Protein AF-A0A526VHF9-F1 (afdb_monomer_lite)

Radius of gyration: 18.95 Å; chains: 1; bounding box: 45×17×46 Å

Structure (mmCIF, N/CA/C/O backbone):
data_AF-A0A526VHF9-F1
#
_entry.id   AF-A0A526VHF9-F1
#
loop_
_atom_site.group_PDB
_atom_site.id
_atom_site.type_symbol
_atom_site.label_atom_id
_atom_site.label_alt_id
_atom_site.label_comp_id
_atom_site.label_asym_id
_atom_site.label_entity_id
_atom_site.label_seq_id
_atom_site.pdbx_PDB_ins_code
_atom_site.Cartn_x
_atom_site.Cartn_y
_atom_site.Cartn_z
_atom_site.occupancy
_atom_site.B_iso_or_equi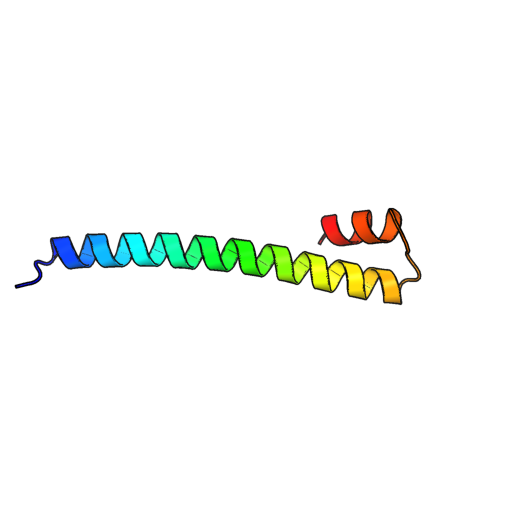v
_atom_site.auth_seq_id
_atom_site.auth_comp_id
_atom_site.auth_asym_id
_atom_site.auth_atom_id
_atom_site.pdbx_PDB_model_num
ATOM 1 N N . MET A 1 1 ? 28.546 -12.889 -25.399 1.00 53.47 1 MET A N 1
ATOM 2 C CA . MET A 1 1 ? 28.810 -11.600 -24.722 1.00 53.47 1 MET A CA 1
ATOM 3 C C . MET A 1 1 ? 27.472 -10.932 -24.469 1.00 53.47 1 MET A C 1
ATOM 5 O O . MET A 1 1 ? 26.653 -10.980 -25.373 1.00 53.47 1 MET A O 1
ATOM 9 N N . SER A 1 2 ? 27.235 -10.365 -23.284 1.00 70.19 2 SER A N 1
ATOM 10 C CA . SER A 1 2 ? 26.053 -9.521 -23.054 1.00 70.19 2 SER A CA 1
ATOM 11 C C . SER A 1 2 ? 26.307 -8.167 -23.713 1.00 70.19 2 SER A C 1
ATOM 13 O O . SER A 1 2 ? 27.315 -7.518 -23.427 1.00 70.19 2 SER A O 1
ATOM 15 N N . SER A 1 3 ? 25.443 -7.794 -24.650 1.00 90.06 3 SER A N 1
ATOM 16 C CA . SER A 1 3 ? 25.470 -6.489 -25.303 1.00 90.06 3 SER A CA 1
ATOM 17 C C . SER A 1 3 ? 24.969 -5.400 -24.348 1.00 90.06 3 SER A C 1
ATOM 19 O O . SER A 1 3 ? 24.325 -5.686 -23.337 1.00 90.06 3 SER A O 1
ATOM 21 N N . MET A 1 4 ? 25.237 -4.128 -24.663 1.00 91.56 4 MET A N 1
ATOM 22 C CA . MET A 1 4 ? 24.667 -3.017 -23.886 1.00 91.56 4 MET A CA 1
ATOM 23 C C . MET A 1 4 ? 23.131 -3.040 -23.894 1.00 91.56 4 MET A C 1
ATOM 25 O O . MET A 1 4 ? 22.526 -2.718 -22.877 1.00 91.56 4 MET A O 1
ATOM 29 N N . LYS A 1 5 ? 22.521 -3.526 -24.982 1.00 92.56 5 LYS A N 1
ATOM 30 C CA . LYS A 1 5 ? 21.073 -3.717 -25.095 1.00 92.56 5 LYS A CA 1
ATOM 31 C C . LYS A 1 5 ? 20.540 -4.762 -24.106 1.00 92.56 5 LYS A C 1
ATOM 33 O O . LYS A 1 5 ? 19.561 -4.513 -23.417 1.00 92.56 5 LYS A O 1
ATOM 38 N N . ASP A 1 6 ? 21.229 -5.894 -23.952 1.00 92.06 6 ASP A N 1
ATOM 39 C CA . ASP A 1 6 ? 20.811 -6.933 -22.993 1.00 92.06 6 ASP A CA 1
ATOM 40 C C . ASP A 1 6 ? 20.862 -6.427 -21.541 1.00 92.06 6 ASP A C 1
ATOM 42 O O . ASP A 1 6 ? 20.089 -6.866 -20.685 1.00 92.06 6 ASP A O 1
ATOM 46 N N . ARG A 1 7 ? 21.787 -5.501 -21.251 1.00 92.62 7 ARG A N 1
ATOM 47 C CA . ARG A 1 7 ? 21.899 -4.856 -19.937 1.00 92.62 7 ARG A CA 1
ATOM 48 C C . ARG A 1 7 ? 20.757 -3.876 -19.703 1.00 92.62 7 ARG A C 1
ATOM 50 O O . ARG A 1 7 ? 20.185 -3.907 -18.619 1.00 92.62 7 ARG A O 1
ATOM 57 N N . GLU A 1 8 ? 20.433 -3.045 -20.691 1.00 94.00 8 GLU A N 1
ATOM 58 C CA . GLU A 1 8 ? 19.301 -2.109 -20.655 1.00 94.00 8 GLU A CA 1
ATOM 59 C C . GLU A 1 8 ? 17.993 -2.844 -20.337 1.00 94.00 8 GLU A C 1
ATOM 61 O O . GLU A 1 8 ? 17.382 -2.586 -19.301 1.00 94.00 8 GLU A O 1
ATOM 66 N N . GLU A 1 9 ? 17.651 -3.871 -21.122 1.00 94.56 9 GLU A N 1
ATOM 67 C CA . GLU A 1 9 ? 16.451 -4.687 -20.894 1.00 94.56 9 GLU A CA 1
ATOM 68 C C . GLU A 1 9 ? 16.467 -5.380 -19.518 1.00 94.56 9 GLU A C 1
ATOM 70 O O . GLU A 1 9 ? 15.436 -5.544 -18.861 1.00 94.56 9 GLU A O 1
ATOM 75 N N . GLY A 1 10 ? 17.646 -5.803 -19.051 1.00 95.69 10 GLY A N 1
ATOM 76 C CA . GLY A 1 10 ? 17.820 -6.372 -17.716 1.00 95.69 10 GLY A CA 1
ATOM 77 C C . GLY A 1 10 ? 17.498 -5.380 -16.595 1.00 95.69 10 GLY A C 1
ATOM 78 O O . GLY A 1 10 ? 16.832 -5.752 -15.625 1.00 95.69 10 GLY A O 1
ATOM 79 N N . PHE A 1 11 ? 17.940 -4.128 -16.727 1.00 96.56 11 PHE A N 1
ATOM 80 C CA . PHE A 1 11 ? 17.659 -3.075 -15.753 1.00 96.56 11 PHE A CA 1
ATOM 81 C C . PHE A 1 11 ? 16.192 -2.660 -15.763 1.00 96.56 11 PHE A C 1
ATOM 83 O O . PHE A 1 11 ? 15.617 -2.532 -14.685 1.00 96.56 11 PHE A O 1
ATOM 90 N N . GLU A 1 12 ? 15.570 -2.523 -16.934 1.00 96.56 12 GLU A N 1
ATOM 91 C CA . GLU A 1 12 ? 14.145 -2.190 -17.035 1.00 96.56 12 GLU A CA 1
ATOM 92 C C . GLU A 1 12 ? 13.264 -3.259 -16.384 1.00 96.56 12 GLU A C 1
ATOM 94 O O . GLU A 1 12 ? 12.411 -2.943 -15.552 1.00 96.56 12 GLU A O 1
ATOM 99 N N . ARG A 1 13 ? 13.519 -4.544 -16.679 1.00 97.00 13 ARG A N 1
ATOM 100 C CA . ARG A 1 13 ? 12.785 -5.653 -16.049 1.00 97.00 13 ARG A CA 1
ATOM 101 C C . ARG A 1 13 ? 12.958 -5.667 -14.536 1.00 97.00 13 ARG A C 1
ATOM 103 O O . ARG A 1 13 ? 11.984 -5.861 -13.811 1.00 97.00 13 ARG A O 1
ATOM 110 N N . LYS A 1 14 ? 14.188 -5.466 -14.055 1.00 97.06 14 LYS A N 1
ATOM 111 C CA . LYS A 1 14 ? 14.462 -5.4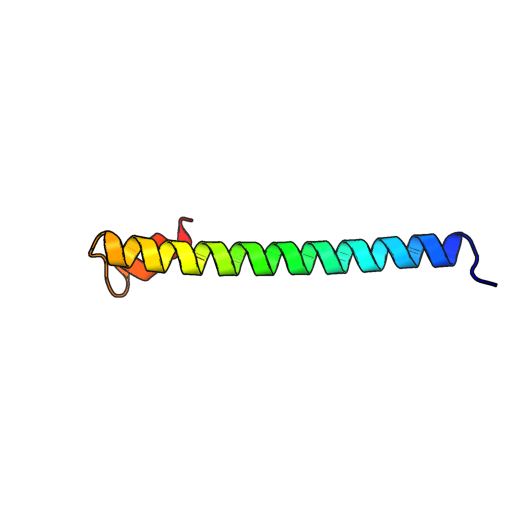14 -12.617 1.00 97.06 14 LYS A CA 1
ATOM 112 C C . LYS A 1 14 ? 13.743 -4.236 -11.963 1.00 97.06 14 LYS A C 1
ATOM 114 O O . LYS A 1 14 ? 13.135 -4.415 -10.917 1.00 97.06 14 LYS A O 1
ATOM 119 N N . PHE A 1 15 ? 13.788 -3.061 -12.583 1.00 97.62 15 PHE A N 1
ATOM 120 C CA . PHE A 1 15 ? 13.127 -1.868 -12.070 1.00 97.62 15 PHE A CA 1
ATOM 121 C C . PHE A 1 15 ? 11.612 -2.068 -11.957 1.00 97.62 15 PHE A C 1
ATOM 123 O O . PHE A 1 15 ? 11.047 -1.819 -10.896 1.00 97.62 15 PHE A O 1
ATOM 130 N N . ALA A 1 16 ? 10.969 -2.588 -13.006 1.00 97.94 16 ALA A N 1
ATOM 131 C CA . ALA A 1 16 ? 9.537 -2.877 -12.989 1.00 97.94 16 ALA A CA 1
ATOM 132 C C . ALA A 1 16 ? 9.163 -3.870 -11.874 1.00 97.94 16 ALA A C 1
ATOM 134 O O . ALA A 1 16 ? 8.206 -3.643 -11.134 1.00 97.94 16 ALA A O 1
ATOM 135 N N . PHE A 1 17 ? 9.950 -4.938 -11.717 1.00 97.81 17 PHE A N 1
ATOM 136 C CA . PHE A 1 17 ? 9.753 -5.924 -10.657 1.00 97.81 17 PHE A CA 1
ATOM 137 C C . PHE A 1 17 ? 9.924 -5.320 -9.253 1.00 97.81 17 PHE A C 1
ATOM 139 O O . PHE A 1 17 ? 9.086 -5.538 -8.375 1.00 97.81 17 PHE A O 1
ATOM 146 N N . ASP A 1 18 ? 10.991 -4.546 -9.041 1.00 98.25 18 ASP A N 1
ATOM 147 C CA . ASP A 1 18 ? 11.300 -3.931 -7.750 1.00 98.25 18 ASP A CA 1
ATOM 148 C C . ASP A 1 18 ? 10.224 -2.907 -7.349 1.00 98.25 18 ASP A C 1
ATOM 150 O O . ASP A 1 18 ? 9.794 -2.889 -6.192 1.00 98.25 18 ASP A O 1
ATOM 154 N N . GLU A 1 19 ? 9.741 -2.089 -8.287 1.00 98.31 19 GLU A N 1
ATOM 155 C CA . GLU A 1 19 ? 8.674 -1.117 -8.029 1.00 98.31 19 GLU A CA 1
ATOM 156 C C . GLU A 1 19 ? 7.329 -1.794 -7.739 1.00 98.31 19 GLU A C 1
ATOM 158 O O . GLU A 1 19 ? 6.640 -1.417 -6.786 1.00 98.31 19 GLU A O 1
ATOM 163 N N . GLU A 1 20 ? 6.976 -2.855 -8.470 1.00 97.56 20 GLU A N 1
ATOM 164 C CA . GLU A 1 20 ? 5.770 -3.634 -8.179 1.00 97.56 20 GLU A CA 1
ATOM 165 C C . GLU A 1 20 ? 5.831 -4.256 -6.772 1.00 97.56 20 GLU A C 1
ATOM 167 O O . GLU A 1 20 ? 4.851 -4.226 -6.013 1.00 97.56 20 GLU A O 1
ATOM 172 N N . LEU A 1 21 ? 6.994 -4.793 -6.392 1.00 98.19 21 LEU A N 1
ATOM 173 C CA . LEU A 1 21 ? 7.206 -5.370 -5.070 1.00 98.19 21 LEU A CA 1
ATOM 174 C C . LEU A 1 21 ? 7.113 -4.307 -3.970 1.00 98.19 21 LEU A C 1
ATOM 176 O O . LEU A 1 21 ? 6.430 -4.526 -2.965 1.00 98.19 21 LEU A O 1
ATOM 180 N N . ARG A 1 22 ? 7.754 -3.149 -4.163 1.00 98.00 22 ARG A N 1
ATOM 181 C CA . ARG A 1 22 ? 7.704 -2.015 -3.226 1.00 98.00 22 ARG A CA 1
ATOM 182 C C . ARG A 1 22 ? 6.285 -1.504 -3.030 1.00 98.00 22 ARG A C 1
ATOM 184 O O . ARG A 1 22 ? 5.886 -1.277 -1.885 1.00 98.00 22 ARG A O 1
ATOM 191 N N . PHE A 1 23 ? 5.510 -1.376 -4.105 1.00 96.94 23 PHE A N 1
ATOM 192 C CA . PHE A 1 23 ? 4.113 -0.957 -4.034 1.00 96.94 23 PHE A CA 1
ATOM 193 C C . PHE A 1 23 ? 3.282 -1.929 -3.187 1.00 96.94 23 PHE A C 1
ATOM 195 O O . PHE A 1 23 ? 2.652 -1.533 -2.202 1.00 96.94 23 PHE A O 1
ATOM 202 N N . LYS A 1 24 ? 3.351 -3.230 -3.500 1.00 96.88 24 LYS A N 1
ATOM 203 C CA . LYS A 1 24 ? 2.626 -4.272 -2.754 1.00 96.88 24 LYS A CA 1
ATOM 204 C C . LYS A 1 24 ? 3.051 -4.334 -1.288 1.00 96.88 24 LYS A C 1
ATOM 206 O O . LYS A 1 24 ? 2.201 -4.496 -0.411 1.00 96.88 24 LYS A O 1
ATOM 211 N N . ALA A 1 25 ? 4.349 -4.223 -1.010 1.00 97.62 25 ALA A N 1
ATOM 212 C CA . ALA A 1 25 ? 4.879 -4.233 0.348 1.00 97.62 25 ALA A CA 1
ATOM 213 C C . ALA A 1 25 ? 4.380 -3.026 1.155 1.00 97.62 25 ALA A C 1
ATOM 215 O O . ALA A 1 25 ? 3.921 -3.195 2.284 1.00 97.62 25 ALA A O 1
ATOM 216 N N . SER A 1 26 ? 4.401 -1.834 0.555 1.00 97.00 26 SER A N 1
ATOM 217 C CA . SER A 1 26 ? 3.951 -0.594 1.193 1.00 97.00 26 SER A CA 1
ATOM 218 C C . SER A 1 26 ? 2.461 -0.642 1.523 1.00 97.00 26 SER A C 1
ATOM 220 O O . SER A 1 26 ? 2.089 -0.390 2.666 1.00 97.00 26 SER A O 1
ATOM 222 N N . ALA A 1 27 ? 1.621 -1.077 0.578 1.00 96.12 27 ALA A N 1
ATOM 223 C CA . ALA A 1 27 ? 0.182 -1.217 0.797 1.00 96.12 27 ALA A CA 1
ATOM 224 C C . ALA A 1 27 ? -0.146 -2.213 1.927 1.00 96.12 27 ALA A C 1
ATOM 226 O O . ALA A 1 27 ? -0.970 -1.938 2.798 1.00 96.12 27 ALA A O 1
ATOM 227 N N . ARG A 1 28 ? 0.535 -3.368 1.962 1.00 95.94 28 ARG A N 1
ATOM 228 C CA . ARG A 1 28 ? 0.344 -4.376 3.022 1.00 95.94 28 ARG A CA 1
ATOM 229 C C . ARG A 1 28 ? 0.798 -3.870 4.387 1.00 95.94 28 ARG A C 1
ATOM 231 O O . ARG A 1 28 ? 0.096 -4.082 5.374 1.00 95.94 28 ARG A O 1
ATOM 238 N N . ARG A 1 29 ? 1.953 -3.201 4.442 1.00 97.06 29 ARG A N 1
ATOM 239 C CA . ARG A 1 29 ? 2.489 -2.603 5.670 1.00 97.06 29 ARG A CA 1
ATOM 240 C C . ARG A 1 29 ? 1.538 -1.542 6.219 1.00 97.06 29 ARG A C 1
ATOM 242 O O . ARG A 1 29 ? 1.245 -1.579 7.408 1.00 97.06 29 ARG A O 1
ATOM 249 N N . ASN A 1 30 ? 1.056 -0.631 5.373 1.00 95.56 30 ASN A N 1
ATOM 250 C CA . ASN A 1 30 ? 0.138 0.432 5.785 1.00 95.56 30 ASN A CA 1
ATOM 251 C C . ASN A 1 30 ? -1.157 -0.144 6.354 1.00 95.56 30 ASN A C 1
ATOM 253 O O . ASN A 1 30 ? -1.525 0.203 7.472 1.00 95.56 30 ASN A O 1
ATOM 257 N N . LYS A 1 31 ? -1.766 -1.121 5.669 1.00 94.44 31 LYS A N 1
ATOM 258 C CA . LYS A 1 31 ? -2.962 -1.803 6.176 1.00 94.44 31 LYS A CA 1
ATOM 259 C C . LYS A 1 31 ? -2.723 -2.459 7.541 1.00 94.44 31 LYS A C 1
ATOM 261 O O . LYS A 1 31 ? -3.548 -2.327 8.440 1.00 94.44 31 LYS A O 1
ATOM 266 N N . ALA A 1 32 ? -1.607 -3.170 7.712 1.00 95.62 32 ALA A N 1
ATOM 267 C CA . ALA A 1 32 ? -1.281 -3.819 8.982 1.00 95.62 32 ALA A CA 1
ATOM 268 C C . ALA A 1 32 ? -1.080 -2.800 10.117 1.00 95.62 32 ALA A C 1
ATOM 270 O O . ALA A 1 32 ? -1.592 -2.994 11.219 1.00 95.62 32 ALA A O 1
ATOM 271 N N . LEU A 1 33 ? -0.384 -1.695 9.835 1.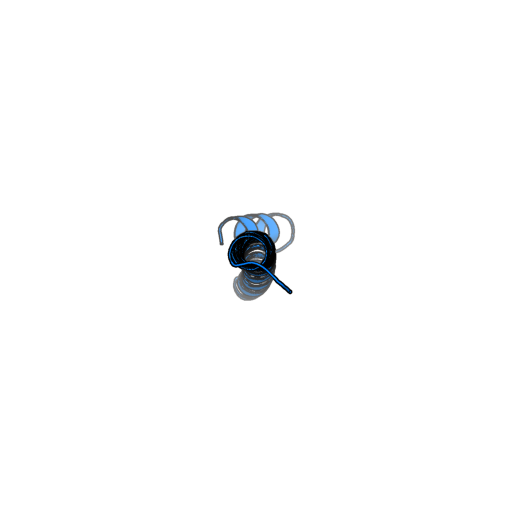00 95.75 33 LEU A N 1
ATOM 272 C CA . LEU A 1 33 ? -0.201 -0.596 10.781 1.00 95.75 33 LEU A CA 1
ATOM 273 C C . LEU A 1 33 ? -1.539 0.072 11.133 1.00 95.75 33 LEU A C 1
ATOM 275 O O . LEU A 1 33 ? -1.792 0.343 12.302 1.00 95.75 33 LEU A O 1
ATOM 279 N N . GLY A 1 34 ? -2.402 0.298 10.142 1.00 95.06 34 GLY A N 1
ATOM 280 C CA . GLY A 1 34 ? -3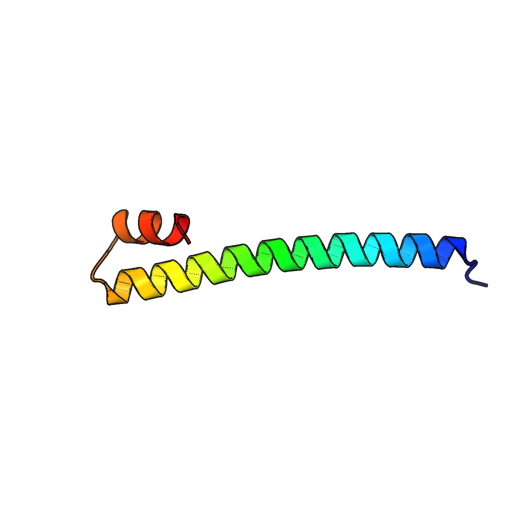.729 0.872 10.328 1.00 95.06 34 GLY A CA 1
ATOM 281 C C . GLY A 1 34 ? -4.619 0.002 11.215 1.00 95.06 34 GLY A C 1
ATOM 282 O O . GLY A 1 34 ? -5.242 0.520 12.134 1.00 95.06 34 GLY A O 1
ATOM 283 N N . LEU A 1 35 ? -4.616 -1.322 11.021 1.00 94.81 35 LEU A N 1
ATOM 284 C CA . LEU A 1 35 ? -5.349 -2.251 11.893 1.00 94.81 35 LEU A CA 1
ATOM 285 C C . LEU A 1 35 ? -4.811 -2.237 13.328 1.00 94.81 35 LEU A C 1
ATOM 287 O O . LEU A 1 35 ? -5.590 -2.174 14.277 1.00 94.81 35 LEU A O 1
ATOM 291 N N . TRP A 1 36 ? -3.486 -2.243 13.494 1.00 95.00 36 TRP A N 1
ATOM 292 C CA . TRP A 1 36 ? -2.862 -2.138 14.814 1.00 95.00 36 TRP A CA 1
ATOM 293 C C . TRP A 1 36 ? -3.222 -0.819 15.515 1.00 95.00 36 TRP A C 1
ATOM 295 O O . TRP A 1 36 ? -3.572 -0.810 16.694 1.00 95.00 36 TRP A O 1
ATOM 305 N N . ALA A 1 37 ? -3.185 0.302 14.792 1.00 95.06 37 ALA A N 1
ATOM 306 C CA . ALA A 1 37 ? -3.570 1.603 15.326 1.00 95.06 37 ALA A CA 1
ATOM 307 C C . ALA A 1 37 ? -5.070 1.660 15.660 1.00 95.06 37 ALA A C 1
ATOM 309 O O . ALA A 1 37 ? -5.439 2.178 16.713 1.00 95.06 37 ALA A O 1
ATOM 310 N N . ALA A 1 38 ? -5.930 1.076 14.822 1.00 94.94 38 ALA A N 1
ATOM 311 C CA . ALA A 1 38 ? -7.362 0.966 15.079 1.00 94.94 38 ALA A CA 1
ATOM 312 C C . ALA A 1 38 ? -7.652 0.217 16.390 1.00 94.94 38 ALA A C 1
ATOM 314 O O . ALA A 1 38 ? -8.452 0.696 17.193 1.00 94.94 38 ALA A O 1
ATOM 315 N N . GLU A 1 39 ? -6.946 -0.889 16.649 1.00 93.75 39 GLU A N 1
ATOM 316 C CA . GLU A 1 39 ? -7.038 -1.628 17.915 1.00 93.75 39 GLU A CA 1
ATOM 317 C C . GLU A 1 39 ? -6.658 -0.738 19.110 1.00 93.75 39 GLU A C 1
ATOM 319 O O . GLU A 1 39 ? -7.378 -0.690 20.108 1.00 93.75 39 GLU A O 1
ATOM 324 N N . LYS A 1 40 ? -5.568 0.036 19.002 1.00 95.31 40 LYS A N 1
ATOM 325 C CA . LYS A 1 40 ? -5.146 0.976 20.060 1.00 95.31 40 LYS A CA 1
ATOM 326 C C . LYS A 1 40 ? -6.125 2.125 20.284 1.00 95.31 40 LYS A C 1
ATOM 328 O O . LYS A 1 40 ? -6.206 2.632 21.398 1.00 95.31 40 LYS A O 1
ATOM 333 N N . LEU A 1 41 ? -6.880 2.504 19.258 1.00 92.81 41 LEU A N 1
ATOM 334 C CA . LEU A 1 41 ? -7.942 3.508 19.331 1.00 92.81 41 LEU A CA 1
ATOM 335 C C . LEU A 1 41 ? -9.294 2.927 19.784 1.00 92.81 41 LEU A C 1
ATOM 337 O O . LEU A 1 41 ? -10.277 3.663 19.840 1.00 92.81 41 LEU A O 1
ATOM 341 N N . GLY A 1 42 ? -9.368 1.627 20.092 1.00 94.38 42 GLY A N 1
ATOM 342 C CA . GLY A 1 42 ? -10.599 0.958 20.519 1.00 94.38 42 GLY A CA 1
ATOM 343 C C . GLY A 1 42 ? -11.613 0.716 19.395 1.00 94.38 42 GLY A C 1
ATOM 344 O O . GLY A 1 42 ? -12.775 0.427 19.673 1.00 94.38 42 GLY A O 1
ATOM 345 N N . LYS A 1 43 ? -11.202 0.833 18.126 1.00 93.44 43 LYS A N 1
ATOM 346 C CA . LYS A 1 43 ? -12.032 0.496 16.960 1.00 93.44 43 LYS A CA 1
ATOM 347 C C . LYS A 1 43 ? -12.015 -1.016 16.733 1.00 93.44 43 LYS A C 1
ATOM 349 O O . LYS A 1 43 ? -10.999 -1.673 16.941 1.00 93.44 43 LYS A O 1
ATOM 354 N N . SER A 1 44 ? -13.134 -1.574 16.274 1.00 90.31 44 SER A N 1
ATOM 355 C CA . SER A 1 44 ? -13.263 -3.013 16.009 1.00 90.31 44 SER A CA 1
ATOM 356 C C . SER A 1 44 ? -14.149 -3.291 14.795 1.00 90.31 44 SER A C 1
ATOM 358 O O . SER A 1 44 ? 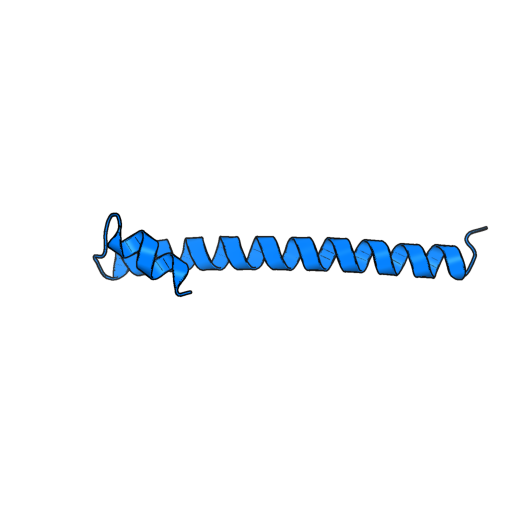-14.881 -2.415 14.332 1.00 90.31 44 SER A O 1
ATOM 360 N N . GLY A 1 45 ? -14.058 -4.508 14.251 1.00 91.44 45 GLY A N 1
ATOM 361 C CA . GLY A 1 45 ? -14.857 -4.939 13.104 1.00 91.44 45 GLY A CA 1
ATOM 362 C C . GLY A 1 45 ? -14.721 -3.999 11.902 1.00 91.44 45 GLY A C 1
ATOM 363 O O . GLY A 1 45 ? -13.614 -3.634 11.505 1.00 91.44 45 GLY A O 1
ATOM 364 N N . ALA A 1 46 ? -15.859 -3.580 11.348 1.00 92.19 46 ALA A N 1
ATOM 365 C CA . ALA A 1 46 ? -15.911 -2.733 10.158 1.00 92.19 46 ALA A CA 1
ATOM 366 C C . ALA A 1 46 ? -15.216 -1.371 10.343 1.00 92.19 46 ALA A C 1
ATOM 368 O O . ALA A 1 46 ? -14.636 -0.855 9.388 1.00 92.19 46 ALA A O 1
ATOM 369 N N . ASP A 1 47 ? -15.209 -0.817 11.560 1.00 89.38 47 ASP A N 1
ATOM 370 C CA . ASP A 1 47 ? -14.579 0.478 11.842 1.00 89.38 47 ASP A CA 1
ATOM 371 C C . ASP A 1 47 ? -13.050 0.390 11.831 1.00 89.38 47 ASP A C 1
ATOM 373 O O . ASP A 1 47 ? -12.374 1.343 11.438 1.00 89.38 47 ASP A O 1
ATOM 377 N N . ALA A 1 48 ? -12.493 -0.754 12.242 1.00 91.81 48 ALA A N 1
ATOM 378 C CA . ALA A 1 48 ? -11.058 -1.005 12.151 1.00 91.81 48 ALA A CA 1
ATOM 379 C C . ALA A 1 48 ? -10.623 -1.225 10.695 1.00 91.81 48 ALA A C 1
ATOM 381 O O . ALA A 1 48 ? -9.601 -0.687 10.268 1.00 91.81 48 ALA A O 1
ATOM 382 N N . ASP A 1 49 ? -11.432 -1.946 9.913 1.00 90.62 49 ASP A N 1
ATOM 383 C CA . ASP A 1 49 ? -11.189 -2.148 8.482 1.00 90.62 49 ASP A CA 1
ATOM 384 C C . ASP A 1 49 ? -11.305 -0.853 7.672 1.00 90.62 49 ASP A C 1
ATOM 386 O O . ASP A 1 49 ? -10.554 -0.665 6.713 1.00 90.62 49 ASP A O 1
ATOM 390 N N . ALA A 1 50 ? -12.243 0.030 8.026 1.00 92.94 50 ALA A N 1
ATOM 391 C CA . ALA A 1 50 ? -12.368 1.349 7.417 1.00 92.94 50 ALA A CA 1
ATOM 392 C C . ALA A 1 50 ? -11.138 2.206 7.732 1.00 92.94 50 ALA A C 1
ATOM 394 O O . ALA A 1 50 ? -10.496 2.708 6.812 1.00 92.94 50 ALA A O 1
ATOM 395 N N . TYR A 1 51 ? -10.743 2.270 9.007 1.00 89.25 51 TYR A N 1
ATOM 396 C CA . TYR A 1 51 ? -9.561 3.018 9.430 1.00 89.25 51 TYR A CA 1
ATOM 397 C C . TYR A 1 51 ? -8.290 2.523 8.729 1.00 89.25 51 TYR A C 1
ATOM 399 O O . TYR A 1 51 ? -7.518 3.315 8.208 1.00 89.25 51 TYR A O 1
ATOM 407 N N . ALA A 1 52 ? -8.097 1.208 8.617 1.00 91.44 52 ALA A N 1
ATOM 408 C CA . ALA A 1 52 ? -6.931 0.633 7.950 1.00 91.44 52 ALA A CA 1
ATOM 409 C C . ALA A 1 52 ? -6.884 0.835 6.424 1.00 91.44 52 ALA A C 1
ATOM 411 O O . ALA A 1 52 ? -5.855 0.543 5.818 1.00 91.44 52 ALA A O 1
ATOM 412 N N . LYS A 1 53 ? -7.980 1.273 5.791 1.00 91.50 53 LYS A N 1
ATOM 413 C CA . LYS A 1 53 ? -8.025 1.617 4.359 1.00 91.50 53 LYS A CA 1
ATOM 414 C C . LYS A 1 53 ? -7.724 3.090 4.085 1.00 91.50 53 LYS A C 1
ATOM 416 O O . LYS A 1 53 ? -7.427 3.421 2.942 1.00 91.50 53 LYS A O 1
ATOM 421 N N . GLU A 1 54 ? -7.831 3.954 5.091 1.00 89.31 54 GLU A N 1
ATOM 422 C CA . GLU A 1 54 ? -7.529 5.387 4.970 1.00 89.31 54 GLU A CA 1
ATOM 423 C C . GLU A 1 54 ? -6.020 5.691 5.060 1.00 89.31 54 GLU A C 1
ATOM 425 O O . GLU A 1 54 ? -5.601 6.793 4.707 1.00 89.31 54 GLU A O 1
ATOM 430 N N . VAL A 1 55 ? -5.210 4.722 5.509 1.00 74.81 55 VAL A N 1
ATOM 431 C CA . VAL A 1 55 ? -3.751 4.824 5.741 1.00 74.81 55 VAL A CA 1
ATOM 432 C C . VAL A 1 55 ? -2.960 4.074 4.669 1.00 74.81 55 VAL A C 1
ATOM 434 O O . VAL A 1 55 ? -1.877 4.555 4.254 1.00 74.81 55 VAL A O 1
#

Sequence (55 aa):
MSSMKDREEGFERKFAFDEELRFKASARRNKALGLWAAEKLGKSGADADAYAKEV

Foldseek 3Di:
DQDPVNVVVVVVVVVVVVVVVVVVVVLVVLLVVQLVVCVVVVHDDPRSNVSSVVD

Secondary structure (DSSP, 8-state):
---HHHHHHHHHHHHHHHHHHHHHHHHHHHHHHHHHHHHHTT--THHHHHHHHH-

pLDDT: mean 93.02, std 7.27, range 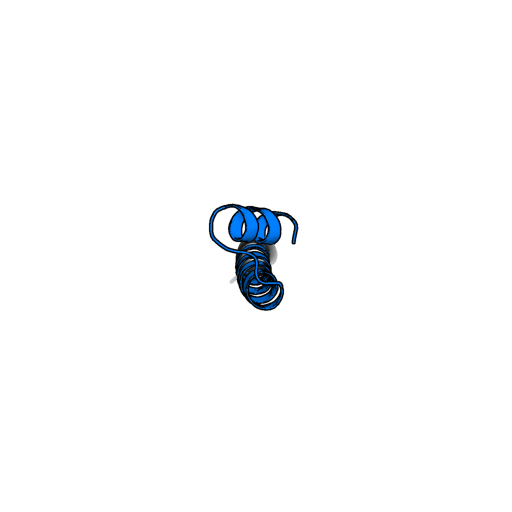[53.47, 98.31]